Protein AF-A0A2M6USP8-F1 (afdb_monomer)

Organism: NCBI:txid85701

Sequence (99 aa):
MNKVLITTLLLCTGLITAG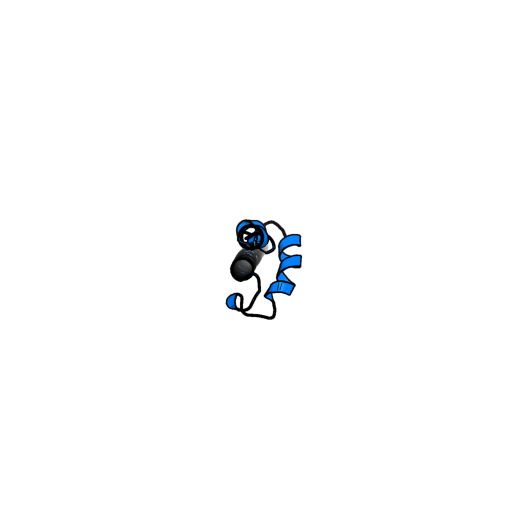CEKTHSVAEFKKDEKLRNEWTPKCMWKKPSETESPQNCENLGKAIDELGKESFQKYLNKYRTNDDKQKTKEQSEKKEDSN

InterPro domains:
  IPR047937 EexN-like lipoprotein [NF033894] (2-65)

pLDDT: mean 84.55, std 15.75, range [50.56, 98.25]

Structure (mmCIF, N/CA/C/O backbone):
data_AF-A0A2M6USP8-F1
#
_entry.id   AF-A0A2M6USP8-F1
#
loop_
_atom_site.group_PDB
_atom_site.id
_atom_site.type_symbol
_atom_site.label_atom_id
_atom_site.label_alt_id
_atom_site.label_comp_id
_atom_site.label_asym_id
_atom_site.label_entity_id
_atom_site.label_seq_id
_atom_site.pdbx_PDB_ins_code
_atom_site.Cartn_x
_atom_site.Cartn_y
_atom_site.Cartn_z
_atom_site.occupancy
_atom_site.B_iso_or_equiv
_atom_site.auth_seq_id
_atom_site.auth_comp_id
_atom_site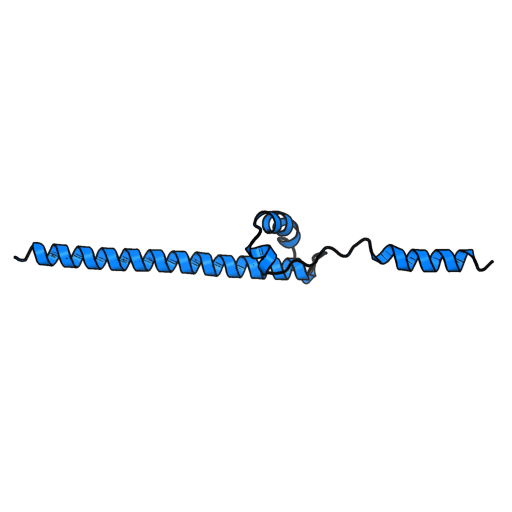.auth_asym_id
_atom_site.auth_atom_id
_atom_site.pdbx_PDB_model_num
ATOM 1 N N . MET A 1 1 ? 31.008 7.050 -48.299 1.00 59.72 1 MET A N 1
ATOM 2 C CA . MET A 1 1 ? 31.002 6.517 -46.919 1.00 59.72 1 MET A CA 1
ATOM 3 C C . MET A 1 1 ? 30.765 7.702 -45.992 1.00 59.72 1 MET A C 1
ATOM 5 O O . MET A 1 1 ? 31.549 8.624 -46.073 1.00 59.72 1 MET A O 1
ATOM 9 N N . ASN A 1 2 ? 29.599 7.766 -45.334 1.00 56.00 2 ASN A N 1
ATOM 10 C CA . ASN A 1 2 ? 29.157 8.764 -44.323 1.00 56.00 2 ASN A CA 1
ATOM 11 C C . ASN A 1 2 ? 27.645 8.610 -44.063 1.00 56.00 2 ASN A C 1
ATOM 13 O O . ASN A 1 2 ? 27.172 8.867 -42.964 1.00 56.00 2 ASN A O 1
ATOM 17 N N . LYS A 1 3 ? 26.887 8.119 -45.060 1.00 56.47 3 LYS A N 1
ATOM 18 C CA . LYS A 1 3 ? 25.437 7.879 -44.942 1.00 56.47 3 LYS A CA 1
ATOM 19 C C . LYS A 1 3 ? 25.087 6.801 -43.909 1.00 56.47 3 LYS A C 1
ATOM 21 O O . LYS A 1 3 ? 24.132 6.981 -43.169 1.00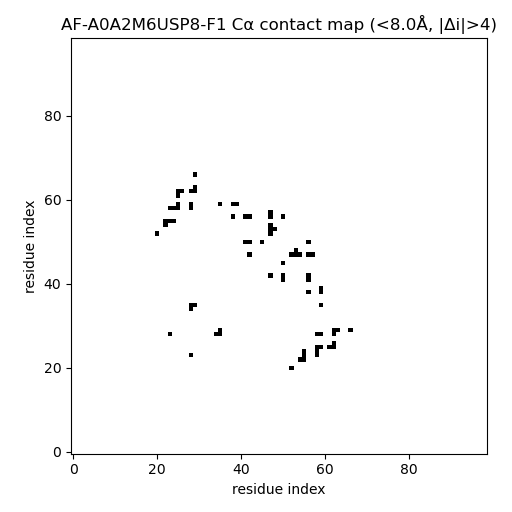 56.47 3 LYS A O 1
ATOM 26 N N . VAL A 1 4 ? 25.902 5.743 -43.821 1.00 62.28 4 VAL A N 1
ATOM 27 C CA . VAL A 1 4 ? 25.716 4.652 -42.848 1.00 62.28 4 VAL A CA 1
ATOM 28 C C . VAL A 1 4 ? 25.853 5.167 -41.412 1.00 62.28 4 VAL A C 1
ATOM 30 O O . VAL A 1 4 ? 25.013 4.856 -40.582 1.00 62.28 4 VAL A O 1
ATOM 33 N N . LEU A 1 5 ? 26.840 6.027 -41.131 1.00 61.28 5 LEU A N 1
ATOM 34 C CA . LEU A 1 5 ? 27.050 6.580 -39.786 1.00 61.28 5 LEU A CA 1
ATOM 35 C C . LEU A 1 5 ? 25.894 7.486 -39.336 1.00 61.28 5 LEU A C 1
ATOM 37 O O . LEU A 1 5 ? 25.483 7.413 -38.183 1.00 61.28 5 LEU A O 1
ATOM 41 N N . ILE A 1 6 ? 25.328 8.288 -40.246 1.00 61.09 6 ILE A N 1
ATOM 42 C CA . ILE A 1 6 ? 24.186 9.169 -39.943 1.00 61.09 6 ILE A CA 1
ATOM 43 C C . ILE A 1 6 ? 22.930 8.347 -39.619 1.00 61.09 6 ILE A C 1
ATOM 45 O O . ILE A 1 6 ? 22.214 8.671 -38.672 1.00 61.09 6 ILE A O 1
ATOM 49 N N . THR A 1 7 ? 22.679 7.254 -40.350 1.00 60.56 7 THR A N 1
ATOM 50 C CA . THR A 1 7 ? 21.545 6.363 -40.058 1.00 60.56 7 THR A CA 1
ATOM 51 C C . THR A 1 7 ? 21.705 5.629 -38.728 1.00 60.56 7 THR A C 1
ATOM 53 O O . THR A 1 7 ? 20.727 5.495 -37.997 1.00 60.56 7 THR A O 1
ATOM 56 N N . THR A 1 8 ? 22.923 5.215 -38.362 1.00 61.06 8 THR A N 1
ATOM 57 C CA . THR A 1 8 ? 23.177 4.571 -37.063 1.00 61.06 8 THR A CA 1
ATOM 58 C C . THR A 1 8 ? 22.999 5.551 -35.900 1.00 61.06 8 THR A C 1
ATOM 60 O O . THR A 1 8 ? 22.458 5.177 -34.865 1.00 61.06 8 THR A O 1
ATOM 63 N N . LEU A 1 9 ? 23.386 6.822 -36.071 1.00 60.41 9 LEU A N 1
ATOM 64 C CA . LEU A 1 9 ? 23.257 7.848 -35.030 1.00 60.41 9 LEU A CA 1
ATOM 65 C C . LEU A 1 9 ? 21.785 8.194 -34.721 1.00 60.41 9 LEU A C 1
ATOM 67 O O . LEU A 1 9 ? 21.419 8.325 -33.555 1.00 60.41 9 LEU A O 1
ATOM 71 N N . LEU A 1 10 ? 20.938 8.282 -35.756 1.00 60.47 10 LEU A N 1
ATOM 72 C CA . LEU A 1 10 ? 19.493 8.530 -35.625 1.00 60.47 10 LEU A CA 1
ATOM 73 C C . LEU A 1 10 ? 18.742 7.342 -35.003 1.00 60.47 10 LEU A C 1
ATOM 75 O O . LEU A 1 10 ? 17.829 7.544 -34.202 1.00 60.47 10 LEU A O 1
ATOM 79 N N . LEU A 1 11 ? 19.148 6.105 -35.313 1.00 56.31 11 LEU A N 1
ATOM 80 C CA . LEU A 1 11 ? 18.590 4.903 -34.682 1.00 56.31 11 LEU A CA 1
ATOM 81 C C . LEU A 1 11 ? 18.894 4.854 -33.176 1.00 56.31 11 LEU A C 1
ATOM 83 O O . LEU A 1 11 ? 18.020 4.481 -32.397 1.00 56.31 11 LEU A O 1
ATOM 87 N N . CYS A 1 12 ? 20.072 5.316 -32.742 1.00 56.66 12 CYS A N 1
ATOM 88 C CA . CYS A 1 12 ? 20.410 5.412 -31.318 1.00 56.66 12 CYS A CA 1
ATOM 89 C C . CYS A 1 12 ? 19.572 6.457 -30.565 1.00 56.66 12 CYS A C 1
ATOM 91 O O . CYS A 1 12 ? 19.339 6.290 -29.373 1.00 56.66 12 CYS A O 1
ATOM 93 N N . THR A 1 13 ? 19.088 7.512 -31.233 1.00 56.81 13 THR A N 1
ATOM 94 C CA . THR A 1 13 ? 18.210 8.511 -30.593 1.00 56.81 13 THR A CA 1
ATOM 95 C C . THR A 1 13 ? 16.761 8.019 -30.483 1.00 56.81 13 THR A C 1
ATOM 97 O O . THR A 1 13 ? 16.056 8.395 -29.552 1.00 56.81 13 THR A O 1
ATOM 100 N N . GLY A 1 14 ? 16.322 7.146 -31.401 1.00 52.22 14 GLY A N 1
ATOM 101 C CA . GLY A 1 14 ? 14.991 6.521 -31.381 1.00 52.22 14 GLY A CA 1
ATOM 102 C C . GLY A 1 14 ? 14.865 5.290 -30.472 1.00 52.22 14 GLY A C 1
ATOM 103 O O . GLY A 1 14 ? 13.758 4.925 -30.095 1.00 52.22 14 GLY A O 1
ATOM 104 N N . LEU A 1 15 ? 15.980 4.663 -30.084 1.00 52.34 15 LEU A N 1
ATOM 105 C CA . LEU A 1 15 ? 16.018 3.465 -29.227 1.00 52.34 15 LEU A CA 1
ATOM 106 C C . LEU A 1 15 ? 16.031 3.759 -27.716 1.00 52.34 15 LEU A C 1
ATOM 108 O O . LEU A 1 15 ? 16.086 2.826 -26.923 1.00 52.34 15 LEU A O 1
ATOM 112 N N . ILE A 1 16 ? 15.946 5.026 -27.294 1.00 54.31 16 ILE A N 1
ATOM 113 C CA . ILE A 1 16 ? 15.865 5.392 -25.865 1.00 54.31 16 ILE A CA 1
ATOM 114 C C . ILE A 1 16 ? 14.415 5.304 -25.344 1.00 54.31 16 ILE A C 1
ATOM 116 O O . ILE A 1 16 ? 14.177 5.337 -24.141 1.00 54.31 16 ILE A O 1
ATOM 120 N N . THR A 1 17 ? 13.414 5.125 -26.214 1.00 50.56 17 THR A N 1
ATOM 121 C CA . THR A 1 17 ? 12.007 5.044 -25.777 1.00 50.56 17 THR A CA 1
ATOM 122 C C . THR A 1 17 ? 11.565 3.647 -25.333 1.00 50.56 17 THR A C 1
ATOM 124 O O . THR A 1 17 ? 10.456 3.498 -24.823 1.00 50.56 17 THR A O 1
ATOM 127 N N . ALA A 1 18 ? 12.408 2.621 -25.480 1.00 52.22 18 ALA A N 1
ATOM 128 C CA . ALA A 1 18 ? 12.159 1.291 -24.927 1.00 52.22 18 ALA A CA 1
ATOM 129 C C . ALA A 1 18 ? 12.668 1.226 -23.476 1.00 52.22 18 ALA A C 1
ATOM 131 O O . ALA A 1 18 ? 13.727 0.665 -23.213 1.00 52.22 18 ALA A O 1
ATOM 132 N N . GLY A 1 19 ? 11.942 1.839 -22.534 1.00 51.66 19 GLY A N 1
ATOM 133 C CA . GLY A 1 19 ? 12.270 1.678 -21.110 1.00 51.66 19 GLY A CA 1
ATOM 134 C C . GLY A 1 19 ? 11.725 2.702 -20.115 1.00 51.66 19 GLY A C 1
ATOM 135 O O . GLY A 1 19 ? 11.950 2.524 -18.923 1.00 51.66 19 GLY A O 1
ATOM 136 N N . CYS A 1 20 ? 11.008 3.755 -20.524 1.00 62.34 20 CYS A N 1
ATOM 137 C CA . CYS A 1 20 ? 10.335 4.620 -19.546 1.00 62.34 20 CYS A CA 1
ATOM 138 C C . CYS A 1 20 ? 9.066 3.930 -19.027 1.00 62.34 20 CYS A C 1
ATOM 140 O O . CYS A 1 20 ? 7.966 4.163 -19.528 1.00 62.34 20 CYS A O 1
ATOM 142 N N . GLU A 1 21 ? 9.225 3.057 -18.030 1.00 76.06 21 GLU A N 1
ATOM 143 C CA . GLU A 1 21 ? 8.103 2.564 -17.232 1.00 76.06 21 GLU A CA 1
ATOM 144 C C . GLU A 1 21 ? 7.368 3.780 -16.640 1.00 76.06 21 GLU A C 1
ATOM 146 O O . GLU A 1 21 ? 7.994 4.721 -16.145 1.00 76.06 21 GLU A O 1
ATOM 151 N N . LYS A 1 22 ? 6.035 3.812 -16.757 1.00 88.62 22 LYS A N 1
ATOM 152 C CA . LYS A 1 22 ? 5.227 4.944 -16.288 1.00 88.62 22 LYS A CA 1
ATOM 153 C C . LYS A 1 22 ? 5.509 5.190 -14.804 1.00 88.62 22 LYS A C 1
ATOM 155 O O . LYS A 1 22 ? 5.372 4.280 -13.990 1.00 88.62 22 LYS A O 1
ATOM 160 N N . THR A 1 23 ? 5.815 6.432 -14.432 1.00 94.31 23 THR A N 1
ATOM 161 C CA . THR A 1 23 ? 5.844 6.820 -13.019 1.00 94.31 23 THR A CA 1
ATOM 162 C C . THR A 1 23 ? 4.414 6.926 -12.492 1.00 94.31 23 THR A C 1
ATOM 164 O O . THR A 1 23 ? 3.651 7.800 -12.903 1.00 94.31 23 THR A O 1
ATOM 167 N N . HIS A 1 24 ? 4.048 6.032 -11.583 1.00 96.62 24 HIS A N 1
ATOM 168 C CA . HIS A 1 24 ? 2.793 6.031 -10.850 1.00 96.62 24 HIS A CA 1
ATOM 169 C C . HIS A 1 24 ? 2.908 6.912 -9.607 1.00 96.62 24 HIS A C 1
ATOM 171 O O . HIS A 1 24 ? 3.870 6.839 -8.840 1.00 96.62 24 HIS A O 1
ATOM 177 N N . SER A 1 25 ? 1.905 7.752 -9.392 1.00 98.06 25 SER A N 1
ATOM 178 C CA . SER A 1 25 ? 1.784 8.593 -8.205 1.00 98.06 25 SER A CA 1
ATOM 179 C C . SER A 1 25 ? 1.357 7.790 -6.971 1.00 98.06 25 SER A C 1
ATOM 181 O O . SER A 1 25 ? 0.712 6.745 -7.069 1.00 98.06 25 SER A O 1
ATOM 183 N N . VAL A 1 26 ? 1.632 8.331 -5.780 1.00 98.25 26 VAL A N 1
ATOM 184 C CA . VAL A 1 26 ? 1.120 7.789 -4.504 1.00 98.25 26 VAL A CA 1
ATOM 185 C C . VAL A 1 26 ? -0.409 7.662 -4.539 1.00 98.25 26 VAL A C 1
ATOM 187 O O . VAL A 1 26 ? -0.964 6.655 -4.110 1.00 98.25 26 VAL A O 1
ATOM 190 N N . ALA A 1 27 ? -1.105 8.652 -5.106 1.00 98.25 27 ALA A N 1
ATOM 191 C CA . ALA A 1 27 ? -2.563 8.655 -5.196 1.00 98.25 27 ALA A CA 1
ATOM 192 C C . ALA A 1 27 ? -3.116 7.534 -6.095 1.00 98.25 27 ALA A C 1
ATOM 194 O O . ALA A 1 27 ? -4.158 6.965 -5.769 1.00 98.25 27 ALA A O 1
ATOM 195 N N . GLU A 1 28 ? -2.438 7.206 -7.200 1.00 98.00 28 GLU A N 1
ATOM 196 C CA . GLU A 1 28 ? -2.793 6.055 -8.042 1.00 98.00 28 GLU A CA 1
ATOM 197 C C . GLU A 1 28 ? -2.612 4.747 -7.267 1.00 98.00 28 GLU A C 1
ATOM 199 O O . GLU A 1 28 ? -3.552 3.956 -7.188 1.00 98.00 28 GLU A O 1
ATOM 204 N N . PHE A 1 29 ? -1.465 4.563 -6.601 1.00 98.19 29 PHE A N 1
ATOM 205 C CA . PHE A 1 29 ? -1.228 3.381 -5.771 1.00 98.19 29 PHE A CA 1
ATOM 206 C C . PHE A 1 29 ? -2.228 3.245 -4.623 1.00 98.19 29 PHE A C 1
ATOM 208 O O . PHE A 1 29 ? -2.647 2.134 -4.327 1.00 98.19 29 PHE A O 1
ATOM 215 N N . LYS A 1 30 ? -2.662 4.332 -3.975 1.00 98.25 30 LYS A N 1
ATOM 216 C CA . LYS A 1 30 ? -3.678 4.252 -2.908 1.00 98.25 30 LYS A CA 1
ATOM 217 C C . LYS A 1 30 ? -5.033 3.769 -3.426 1.00 98.25 30 LYS A C 1
ATOM 219 O O . LYS A 1 30 ? -5.706 2.995 -2.747 1.00 98.25 30 LYS A O 1
ATOM 224 N N . LYS A 1 31 ? -5.430 4.214 -4.620 1.00 98.06 31 LYS A N 1
ATOM 225 C CA . LYS A 1 31 ? -6.748 3.921 -5.202 1.00 98.06 31 LYS A CA 1
ATOM 226 C C . LYS A 1 31 ? -6.830 2.537 -5.841 1.00 98.06 31 LYS A C 1
ATOM 228 O O . LYS A 1 31 ? -7.885 1.917 -5.763 1.00 98.06 31 LYS A O 1
ATOM 233 N N . ASP A 1 32 ? -5.750 2.063 -6.455 1.00 97.81 32 ASP A N 1
ATOM 234 C CA . ASP A 1 32 ? -5.755 0.832 -7.246 1.00 97.81 32 ASP A CA 1
ATOM 235 C C . ASP A 1 32 ? -4.998 -0.302 -6.537 1.00 97.81 32 ASP A C 1
ATOM 237 O O . ASP A 1 32 ? -3.769 -0.333 -6.469 1.00 97.81 32 ASP A O 1
ATOM 241 N N . GLU A 1 33 ? -5.751 -1.259 -5.997 1.00 97.62 33 GLU A N 1
ATOM 242 C CA . GLU A 1 33 ? -5.194 -2.452 -5.359 1.00 97.62 33 GLU A CA 1
ATOM 243 C C . GLU A 1 33 ? -4.482 -3.377 -6.346 1.00 97.62 33 GLU A C 1
ATOM 245 O O . GLU A 1 33 ? -3.442 -3.943 -6.009 1.00 97.62 33 GLU A O 1
ATOM 250 N N . LYS A 1 34 ? -4.999 -3.506 -7.571 1.00 97.75 34 LYS A N 1
ATOM 251 C CA . LYS A 1 34 ? -4.386 -4.358 -8.591 1.00 97.75 34 LYS A CA 1
ATOM 252 C C . LYS A 1 34 ? -3.012 -3.814 -8.965 1.00 97.75 34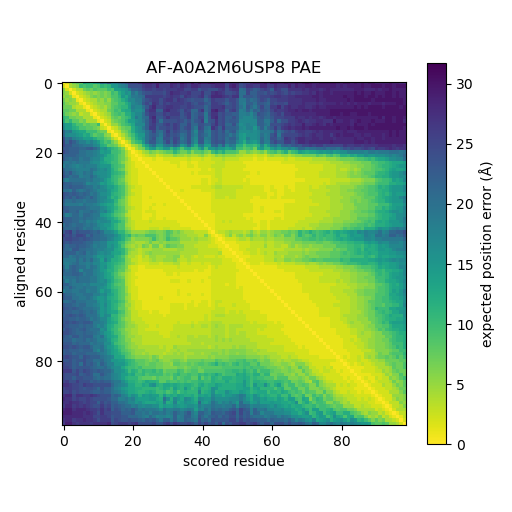 LYS A C 1
ATOM 254 O O . LYS A 1 34 ? -2.062 -4.588 -9.051 1.00 97.75 34 LYS A O 1
ATOM 259 N N . LEU A 1 35 ? -2.903 -2.493 -9.100 1.00 97.00 35 LEU A N 1
ATOM 260 C CA . LEU A 1 35 ? -1.631 -1.817 -9.329 1.00 97.00 35 LEU A CA 1
ATOM 261 C C . LEU A 1 35 ? -0.649 -2.074 -8.179 1.00 97.00 35 LEU A C 1
ATOM 263 O O . LEU A 1 35 ? 0.499 -2.425 -8.429 1.00 97.00 35 LEU A O 1
ATOM 267 N N . ARG A 1 36 ? -1.077 -1.972 -6.913 1.00 96.81 36 ARG A N 1
ATOM 268 C CA . ARG A 1 36 ? -0.194 -2.322 -5.784 1.00 96.81 36 ARG A CA 1
ATOM 269 C C . ARG A 1 36 ? 0.267 -3.773 -5.856 1.00 96.81 36 ARG A C 1
ATOM 271 O O . ARG A 1 36 ? 1.460 -4.015 -5.751 1.00 96.81 36 ARG A O 1
ATOM 278 N N . ASN A 1 37 ? -0.644 -4.713 -6.092 1.00 97.12 37 ASN A N 1
ATOM 279 C CA . ASN A 1 37 ? -0.326 -6.142 -6.133 1.00 97.12 37 ASN A CA 1
ATOM 280 C C . ASN A 1 37 ? 0.650 -6.499 -7.262 1.00 97.12 37 ASN A C 1
ATOM 282 O O . ASN A 1 37 ? 1.500 -7.366 -7.080 1.00 97.12 37 ASN A O 1
ATOM 286 N N . GLU A 1 38 ? 0.559 -5.822 -8.408 1.00 95.69 38 GLU A N 1
ATOM 287 C CA . GLU A 1 38 ? 1.522 -5.971 -9.504 1.00 95.69 38 GLU A CA 1
ATOM 288 C C . GLU A 1 38 ? 2.916 -5.451 -9.117 1.00 95.69 38 GLU A C 1
ATOM 290 O O . GLU A 1 38 ? 3.936 -6.051 -9.458 1.00 95.69 38 GLU A O 1
ATOM 295 N N . TRP A 1 39 ? 2.966 -4.336 -8.392 1.00 95.19 39 TRP A N 1
ATOM 296 C CA . TRP A 1 39 ? 4.206 -3.627 -8.087 1.00 95.19 39 TRP A CA 1
ATOM 297 C C . TRP A 1 39 ? 4.906 -4.103 -6.813 1.00 95.19 39 TRP A C 1
ATOM 299 O O . TRP A 1 39 ? 6.132 -4.040 -6.731 1.00 95.19 39 TRP A O 1
ATOM 309 N N . THR A 1 40 ? 4.174 -4.641 -5.839 1.00 95.38 40 THR A N 1
ATOM 310 C CA . THR A 1 40 ? 4.736 -5.217 -4.612 1.00 95.38 40 THR A CA 1
ATOM 311 C C . THR A 1 40 ? 5.871 -6.207 -4.891 1.00 95.38 40 THR A C 1
ATOM 313 O O . THR A 1 40 ? 6.964 -5.973 -4.374 1.00 95.38 40 THR A O 1
ATOM 316 N N . PRO A 1 41 ? 5.717 -7.258 -5.723 1.00 94.62 41 PRO A N 1
ATOM 317 C CA . PRO A 1 41 ? 6.806 -8.204 -5.971 1.00 94.62 41 PRO A CA 1
ATOM 318 C C . PRO A 1 41 ? 8.017 -7.570 -6.673 1.00 94.62 41 PRO A C 1
ATOM 320 O O . PRO A 1 41 ? 9.136 -8.038 -6.463 1.00 94.62 41 PRO A O 1
ATOM 323 N N . LYS A 1 42 ? 7.826 -6.490 -7.449 1.00 92.00 42 LYS A N 1
ATOM 324 C CA . LYS A 1 42 ? 8.924 -5.738 -8.087 1.00 92.00 42 LYS A CA 1
ATOM 325 C C . LYS A 1 42 ? 9.770 -4.962 -7.065 1.00 92.00 42 LYS A C 1
ATOM 327 O O . LYS A 1 42 ? 10.957 -4.743 -7.294 1.00 92.00 42 LYS A O 1
ATOM 332 N N . CYS A 1 43 ? 9.175 -4.573 -5.935 1.00 93.88 43 CYS A N 1
ATOM 333 C CA . CYS A 1 43 ? 9.801 -3.710 -4.930 1.00 93.88 43 CYS A CA 1
ATOM 334 C C . CYS A 1 43 ? 10.215 -4.431 -3.634 1.00 93.88 43 CYS A C 1
ATOM 336 O O . CYS A 1 43 ? 11.082 -3.939 -2.921 1.00 93.88 43 CYS A O 1
ATOM 338 N N . MET A 1 44 ? 9.613 -5.580 -3.302 1.00 86.62 44 MET A N 1
ATOM 339 C CA . MET A 1 44 ? 9.663 -6.170 -1.950 1.00 86.62 44 MET A CA 1
ATOM 340 C C . MET A 1 44 ? 11.055 -6.624 -1.481 1.00 86.62 44 MET A C 1
ATOM 342 O O . MET A 1 44 ? 11.312 -6.667 -0.281 1.00 86.62 44 MET A O 1
ATOM 346 N N . TRP A 1 45 ? 11.952 -6.975 -2.405 1.00 85.38 45 TRP A N 1
ATOM 347 C CA . TRP A 1 45 ? 13.218 -7.648 -2.079 1.00 85.38 45 TRP A CA 1
ATOM 348 C C . TRP A 1 45 ? 14.456 -6.755 -2.150 1.00 85.38 45 TRP A C 1
ATOM 350 O O . TRP A 1 45 ? 15.566 -7.225 -1.912 1.00 85.38 45 TRP A O 1
ATOM 360 N N . LYS A 1 46 ? 14.288 -5.485 -2.515 1.00 86.69 46 LYS A N 1
ATOM 361 C CA . LYS A 1 46 ? 15.389 -4.552 -2.763 1.00 86.69 46 LYS A CA 1
ATOM 362 C C . LYS A 1 46 ? 15.059 -3.195 -2.166 1.00 86.69 46 LYS A C 1
ATOM 364 O O . LYS A 1 46 ? 13.892 -2.826 -2.054 1.00 86.69 46 LYS A O 1
ATOM 369 N N . LYS A 1 47 ? 16.083 -2.409 -1.828 1.00 86.12 47 LYS A N 1
ATOM 370 C CA . LYS A 1 47 ? 15.848 -0.981 -1.568 1.00 86.12 47 LYS A CA 1
ATOM 371 C C . LYS A 1 47 ? 15.308 -0.340 -2.851 1.00 86.12 47 LYS A C 1
ATOM 373 O O . LYS A 1 47 ? 15.768 -0.729 -3.923 1.00 86.12 47 LYS A O 1
ATOM 378 N N . PRO A 1 48 ? 14.412 0.665 -2.791 1.00 85.31 48 PRO A N 1
ATOM 379 C CA . PRO A 1 48 ? 13.903 1.326 -3.994 1.00 85.31 48 PRO A CA 1
ATOM 380 C C . PRO A 1 48 ? 15.017 1.756 -4.959 1.00 85.31 48 PRO A C 1
ATOM 382 O O . PRO A 1 48 ? 14.929 1.496 -6.153 1.00 85.31 48 PRO A O 1
ATOM 385 N N . SER A 1 49 ? 16.124 2.293 -4.435 1.00 86.06 49 SER A N 1
ATOM 386 C CA . SER A 1 49 ? 17.312 2.695 -5.204 1.00 86.06 49 SER A CA 1
ATOM 387 C C . SER A 1 49 ? 18.006 1.570 -5.987 1.00 86.06 49 SER A C 1
ATOM 389 O O . SER A 1 49 ? 18.817 1.853 -6.857 1.00 86.06 49 SER A O 1
ATOM 391 N N . GLU A 1 50 ? 17.732 0.308 -5.662 1.00 88.69 50 GLU A N 1
ATOM 392 C CA . GLU A 1 50 ? 18.319 -0.890 -6.279 1.00 88.69 50 GLU A CA 1
ATOM 393 C C . GLU A 1 50 ? 17.335 -1.587 -7.245 1.00 88.69 50 GLU A C 1
ATOM 395 O O . GLU A 1 50 ? 17.626 -2.662 -7.780 1.00 88.69 50 GLU A O 1
ATOM 400 N N . THR A 1 51 ? 16.150 -1.001 -7.448 1.00 88.31 51 THR A N 1
ATOM 401 C CA . THR A 1 51 ? 15.125 -1.497 -8.377 1.00 88.31 51 THR A CA 1
ATOM 402 C C . THR A 1 51 ? 15.231 -0.821 -9.740 1.00 88.31 51 THR A C 1
ATOM 404 O O . THR A 1 51 ? 15.802 0.259 -9.868 1.00 88.31 51 THR A O 1
ATOM 407 N N . GLU A 1 52 ? 14.635 -1.438 -10.761 1.00 87.06 52 GLU A N 1
ATOM 408 C CA . GLU A 1 52 ? 14.529 -0.851 -12.106 1.00 87.06 52 GLU A CA 1
ATOM 409 C C . GLU A 1 52 ? 13.633 0.399 -12.129 1.00 87.06 52 GLU A C 1
ATOM 411 O O . GLU A 1 52 ? 13.730 1.216 -13.040 1.00 87.06 52 GLU A O 1
ATOM 416 N N . SER A 1 53 ? 12.803 0.588 -11.095 1.00 89.88 53 SER A N 1
ATOM 417 C CA . SER A 1 53 ? 11.861 1.700 -10.995 1.00 89.88 53 SER A CA 1
ATOM 418 C C . SER A 1 53 ? 11.843 2.322 -9.586 1.00 89.88 53 SER A C 1
ATOM 420 O O . SER A 1 53 ? 10.855 2.201 -8.847 1.00 89.88 53 SER A O 1
ATOM 422 N N . PRO A 1 54 ? 12.926 3.023 -9.183 1.00 92.69 54 PRO A N 1
ATOM 423 C CA . PRO A 1 54 ? 13.082 3.519 -7.816 1.00 92.69 54 PRO A CA 1
ATOM 424 C C . PRO A 1 54 ? 11.949 4.426 -7.351 1.00 92.69 54 PRO A C 1
ATOM 426 O O . PRO A 1 54 ? 11.450 4.272 -6.236 1.00 92.69 54 PRO A O 1
ATOM 429 N N . GLN A 1 55 ? 11.497 5.336 -8.220 1.00 94.75 55 GLN A N 1
ATOM 430 C CA . GLN A 1 55 ? 10.443 6.285 -7.872 1.00 94.75 55 GLN A CA 1
ATOM 431 C C . GLN A 1 55 ? 9.099 5.590 -7.632 1.00 94.75 55 GLN A C 1
ATOM 433 O O . GLN A 1 55 ? 8.361 5.978 -6.727 1.00 94.75 55 GLN A O 1
ATOM 438 N N . ASN A 1 56 ? 8.784 4.550 -8.406 1.00 95.44 56 ASN A N 1
ATOM 439 C CA . ASN A 1 56 ? 7.549 3.794 -8.226 1.00 95.44 56 ASN A CA 1
ATOM 440 C C . ASN A 1 56 ? 7.586 2.945 -6.961 1.00 95.44 56 ASN A C 1
ATOM 442 O O . ASN A 1 56 ? 6.590 2.908 -6.244 1.00 95.44 56 ASN A O 1
ATOM 446 N N . CYS A 1 57 ? 8.727 2.339 -6.629 1.00 96.25 57 CYS A N 1
ATOM 447 C CA . CYS A 1 57 ? 8.873 1.626 -5.364 1.00 96.25 57 CYS A CA 1
ATOM 448 C C . CYS A 1 57 ? 8.815 2.562 -4.149 1.00 96.25 57 CYS A C 1
ATOM 450 O O . CYS A 1 57 ? 8.212 2.211 -3.135 1.00 96.25 57 CYS A O 1
ATOM 452 N N . GLU A 1 58 ? 9.357 3.779 -4.255 1.00 96.38 58 GLU A N 1
ATOM 453 C CA . GLU A 1 58 ? 9.202 4.805 -3.220 1.00 96.38 58 GLU A CA 1
ATOM 454 C C . GLU A 1 58 ? 7.733 5.242 -3.068 1.00 96.38 58 GLU A C 1
ATOM 456 O O . GLU A 1 58 ? 7.211 5.317 -1.954 1.00 96.38 58 GLU A O 1
ATOM 461 N N . ASN A 1 59 ? 7.039 5.490 -4.183 1.00 97.56 59 ASN A N 1
ATOM 462 C CA . ASN A 1 59 ? 5.637 5.907 -4.173 1.00 97.56 59 ASN A CA 1
ATOM 463 C C . ASN A 1 59 ? 4.703 4.799 -3.668 1.00 97.56 59 ASN A C 1
ATOM 465 O O . ASN A 1 59 ? 3.773 5.091 -2.914 1.00 97.56 59 ASN A O 1
ATOM 469 N N . LEU A 1 60 ? 4.964 3.540 -4.034 1.00 97.06 60 LEU A N 1
ATOM 470 C CA . LEU A 1 60 ? 4.255 2.375 -3.510 1.00 97.06 60 LEU A CA 1
ATOM 471 C C . LEU A 1 60 ? 4.433 2.268 -1.992 1.00 97.06 60 LEU A C 1
ATOM 473 O O . LEU A 1 60 ? 3.444 2.106 -1.279 1.00 97.06 60 LEU A O 1
ATOM 477 N N . GLY A 1 61 ? 5.669 2.399 -1.497 1.00 96.06 61 GLY A N 1
ATOM 478 C CA . GLY A 1 61 ? 5.962 2.371 -0.063 1.00 96.06 61 GLY A CA 1
ATOM 479 C C . GLY A 1 61 ? 5.184 3.444 0.701 1.00 96.06 61 GLY A C 1
ATOM 480 O O . GLY A 1 61 ? 4.468 3.129 1.650 1.00 96.06 61 GLY A O 1
ATOM 481 N N . LYS A 1 62 ? 5.219 4.696 0.222 1.00 98.06 62 LYS A N 1
ATOM 482 C CA . LYS A 1 62 ? 4.431 5.801 0.800 1.00 98.06 62 LYS A CA 1
ATOM 483 C C . LYS A 1 62 ? 2.927 5.509 0.790 1.00 98.06 62 LYS A C 1
ATOM 485 O O . LYS A 1 62 ? 2.251 5.748 1.787 1.00 98.06 62 LYS A O 1
ATOM 490 N N . ALA A 1 63 ? 2.401 4.966 -0.309 1.00 98.12 63 ALA A N 1
ATOM 491 C CA . ALA A 1 63 ? 0.985 4.629 -0.422 1.00 98.12 63 ALA A CA 1
ATOM 492 C C . ALA A 1 63 ? 0.555 3.551 0.587 1.00 98.12 63 ALA A C 1
ATOM 494 O O . ALA A 1 63 ? -0.498 3.690 1.210 1.00 98.12 63 ALA A O 1
ATOM 495 N N . ILE A 1 64 ? 1.362 2.499 0.768 1.00 96.81 64 ILE A N 1
ATOM 496 C CA . ILE A 1 64 ? 1.099 1.432 1.745 1.00 96.81 64 ILE A CA 1
ATOM 497 C C . ILE A 1 64 ? 1.142 1.986 3.174 1.00 96.81 64 ILE A C 1
ATOM 499 O O . ILE A 1 64 ? 0.231 1.707 3.953 1.00 96.81 64 ILE A O 1
ATOM 503 N N . ASP A 1 65 ? 2.134 2.816 3.503 1.00 97.56 65 ASP A N 1
ATOM 504 C CA . ASP A 1 65 ? 2.249 3.451 4.821 1.00 97.56 65 ASP A CA 1
ATOM 505 C C . ASP A 1 65 ? 1.041 4.340 5.146 1.00 97.56 65 ASP A C 1
ATOM 507 O O . ASP A 1 65 ? 0.505 4.296 6.257 1.00 97.56 65 ASP A O 1
ATOM 511 N N . GLU A 1 66 ? 0.590 5.153 4.187 1.00 98.12 66 GLU A N 1
ATOM 512 C CA . GLU A 1 66 ? -0.598 5.994 4.353 1.00 98.12 66 GLU A CA 1
ATOM 513 C C . GLU A 1 66 ? -1.870 5.158 4.538 1.00 98.12 66 GLU A C 1
ATOM 515 O O . GLU A 1 66 ? -2.629 5.411 5.474 1.00 98.12 66 GLU A O 1
ATOM 520 N N . LEU A 1 67 ? -2.078 4.125 3.713 1.00 97.56 67 LEU A N 1
ATOM 521 C CA . LEU A 1 67 ? -3.213 3.205 3.853 1.00 97.56 67 LEU A CA 1
ATOM 522 C C . LEU A 1 67 ? -3.189 2.464 5.196 1.00 97.56 67 LEU A C 1
ATOM 524 O O . LEU A 1 67 ? -4.237 2.269 5.819 1.00 97.56 67 LEU A O 1
ATOM 528 N N . GLY A 1 68 ? -2.003 2.067 5.661 1.00 96.81 68 GLY A N 1
ATOM 529 C CA . GLY A 1 68 ? -1.806 1.442 6.965 1.00 96.81 68 GLY A CA 1
ATOM 530 C C . GLY A 1 68 ? -2.208 2.376 8.104 1.00 96.81 68 GLY A C 1
ATOM 531 O O . GLY A 1 68 ? -2.979 1.982 8.981 1.00 96.81 68 GLY A O 1
ATOM 532 N N . LYS A 1 69 ? -1.770 3.641 8.059 1.00 97.56 69 LYS A N 1
ATOM 533 C CA . LYS A 1 69 ? -2.158 4.674 9.035 1.00 97.56 69 LYS A CA 1
ATOM 534 C C . LYS A 1 69 ? -3.662 4.928 9.025 1.00 97.56 69 LYS A C 1
ATOM 536 O O . LYS A 1 69 ? -4.273 4.946 10.089 1.00 97.56 69 LYS A O 1
ATOM 541 N N . GLU A 1 70 ? -4.270 5.086 7.851 1.00 95.81 70 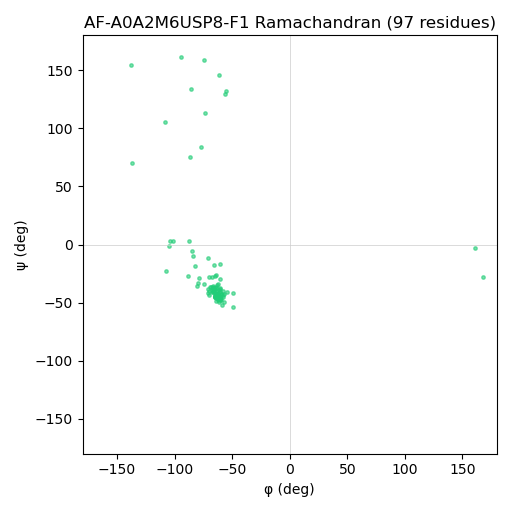GLU A N 1
ATOM 542 C CA . GLU A 1 70 ? -5.720 5.280 7.707 1.00 95.81 70 GLU A CA 1
ATOM 543 C C . GLU A 1 70 ? -6.506 4.097 8.291 1.00 95.81 70 GLU A C 1
ATOM 545 O O . GLU A 1 70 ? -7.443 4.282 9.073 1.00 95.81 70 GLU A O 1
ATOM 550 N N . SER A 1 71 ? -6.083 2.873 7.970 1.00 95.56 71 SER A N 1
ATOM 551 C CA . SER A 1 71 ? -6.701 1.640 8.467 1.00 95.56 71 SER A CA 1
ATOM 552 C C . SER A 1 71 ? -6.578 1.518 9.986 1.00 95.56 71 SER A C 1
ATOM 554 O O . SER A 1 71 ? -7.557 1.202 10.667 1.00 95.56 71 SER A O 1
ATOM 556 N N . PHE A 1 72 ? -5.403 1.831 10.532 1.00 97.00 72 PHE A N 1
ATOM 557 C CA . PHE A 1 72 ? -5.154 1.819 11.969 1.00 97.00 72 PHE A CA 1
ATOM 558 C C . PHE A 1 72 ? -5.984 2.877 12.708 1.00 97.00 72 PHE A C 1
ATOM 560 O O . PHE A 1 72 ? -6.638 2.568 13.702 1.00 97.00 72 PHE A O 1
ATOM 567 N N . GLN A 1 73 ? -6.052 4.107 12.193 1.00 97.00 73 GLN A N 1
ATOM 568 C CA . GLN A 1 73 ? -6.885 5.168 12.771 1.00 97.00 73 GLN A CA 1
ATOM 569 C C . GLN A 1 73 ? -8.373 4.802 12.745 1.00 97.00 73 GLN A C 1
ATOM 571 O O . GLN A 1 73 ? -9.087 4.988 13.731 1.00 97.00 73 GLN A O 1
ATOM 576 N N . LYS A 1 74 ? -8.852 4.211 11.644 1.00 96.62 74 LYS A N 1
ATOM 577 C CA . LYS A 1 74 ? -10.225 3.700 11.546 1.00 96.62 74 LYS A CA 1
ATOM 578 C C . LYS A 1 74 ? -10.505 2.630 12.603 1.00 96.62 74 LYS A C 1
ATOM 580 O O . LYS A 1 74 ? -11.569 2.651 13.224 1.00 96.62 74 LYS A O 1
ATOM 585 N N . TYR A 1 75 ? -9.559 1.719 12.820 1.00 95.56 75 TYR A N 1
ATOM 586 C CA . TYR A 1 75 ? -9.655 0.704 13.863 1.00 95.56 75 TYR A CA 1
ATOM 587 C C . TYR A 1 75 ? -9.735 1.330 15.264 1.00 95.56 75 TYR A C 1
ATOM 589 O O . TYR A 1 75 ? -10.666 1.023 16.009 1.00 95.56 75 TYR A O 1
ATOM 597 N N . LEU A 1 76 ? -8.833 2.259 15.595 1.00 96.69 76 LEU A N 1
ATOM 598 C CA . LEU A 1 76 ? -8.824 2.953 16.888 1.00 96.69 76 LEU A CA 1
ATOM 599 C C . LEU A 1 76 ? -10.121 3.724 17.151 1.00 96.69 76 LEU A C 1
ATOM 601 O O . LEU A 1 76 ? -10.682 3.643 18.242 1.00 96.69 76 LEU A O 1
ATOM 605 N N . ASN A 1 77 ? -10.644 4.424 16.143 1.00 95.88 77 ASN A N 1
ATOM 606 C CA . ASN A 1 77 ? -11.906 5.151 16.263 1.00 95.88 77 ASN A CA 1
ATOM 607 C C . ASN A 1 77 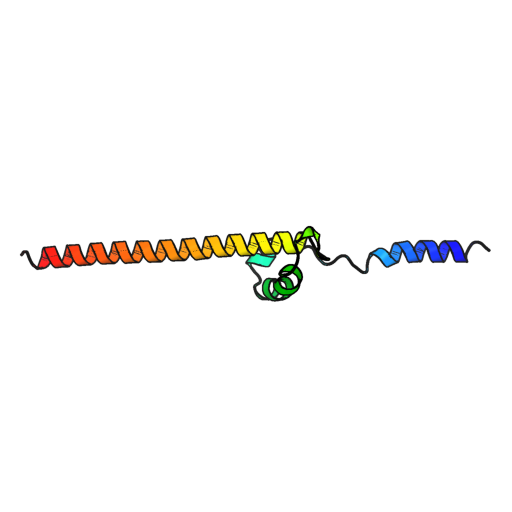? -13.086 4.214 16.532 1.00 95.88 77 ASN A C 1
ATOM 609 O O . ASN A 1 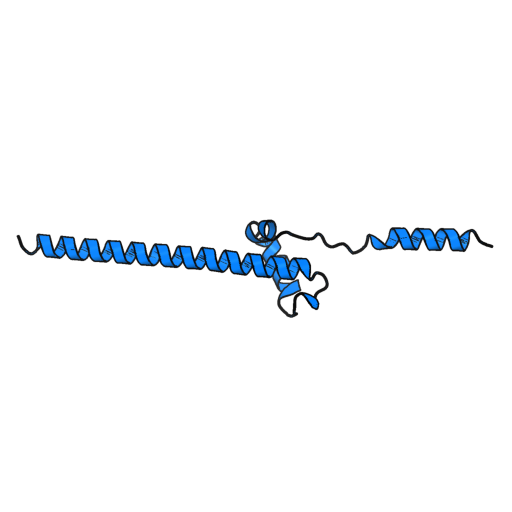77 ? -13.948 4.524 17.357 1.00 95.88 77 ASN A O 1
ATOM 613 N N . LYS A 1 78 ? -13.118 3.048 15.875 1.00 94.50 78 LYS A N 1
ATOM 614 C CA . LYS A 1 78 ? -14.136 2.025 16.135 1.00 94.50 78 LYS A CA 1
ATOM 615 C C . LYS A 1 78 ? -14.008 1.468 17.552 1.00 94.50 78 LYS A C 1
ATOM 617 O O . LYS A 1 78 ? -15.017 1.337 18.238 1.00 94.50 78 LYS A O 1
ATOM 622 N N . TYR A 1 79 ? -12.785 1.182 17.989 1.00 93.62 79 TYR A N 1
ATOM 623 C CA . TYR A 1 79 ? -12.505 0.694 19.336 1.00 93.62 79 TYR A CA 1
ATOM 624 C C . TYR A 1 79 ? -12.978 1.688 20.406 1.00 93.62 79 TYR A C 1
ATOM 626 O O . TYR A 1 79 ? -13.786 1.323 21.255 1.00 93.62 79 TYR A O 1
ATOM 634 N N . ARG A 1 80 ? -12.576 2.963 20.300 1.00 94.50 80 ARG A N 1
ATOM 635 C CA . ARG A 1 80 ? -13.002 4.031 21.219 1.00 94.50 80 ARG A CA 1
ATOM 636 C C . ARG A 1 80 ? -14.522 4.188 21.254 1.00 94.50 80 ARG A C 1
ATOM 638 O O . ARG A 1 80 ? -15.110 4.257 22.322 1.00 94.50 80 ARG A O 1
ATOM 645 N N . THR A 1 81 ? -15.166 4.183 20.087 1.00 92.94 81 THR A N 1
ATOM 646 C CA . THR A 1 81 ? -16.631 4.295 19.993 1.00 92.94 81 THR A CA 1
ATOM 647 C C . THR A 1 81 ? -17.342 3.144 20.707 1.00 92.94 81 THR A C 1
ATOM 649 O O . THR A 1 81 ? -18.391 3.348 21.315 1.00 92.94 81 THR A O 1
ATOM 652 N N . ASN A 1 82 ? -16.804 1.927 20.617 1.00 92.00 82 ASN A N 1
ATOM 653 C CA . ASN A 1 82 ? -17.377 0.765 21.290 1.00 92.00 82 ASN A CA 1
ATOM 654 C C . ASN A 1 82 ? -17.186 0.837 22.811 1.00 92.00 82 ASN A C 1
ATOM 656 O O . ASN A 1 82 ? -18.133 0.553 23.539 1.00 92.00 82 ASN A O 1
ATOM 660 N N . ASP A 1 83 ? -16.008 1.263 23.272 1.00 91.62 83 ASP A N 1
ATOM 661 C CA . ASP A 1 83 ? -15.713 1.485 24.694 1.00 91.62 83 ASP A CA 1
ATOM 662 C C . ASP A 1 83 ? -16.642 2.553 25.307 1.00 91.62 83 ASP A C 1
ATOM 664 O O . ASP A 1 83 ? -17.285 2.315 26.329 1.00 91.62 83 ASP A O 1
ATOM 668 N N . ASP A 1 84 ? -16.817 3.692 24.627 1.00 92.00 84 ASP A N 1
ATOM 669 C CA . ASP A 1 84 ? -17.714 4.774 25.060 1.00 92.00 84 ASP A CA 1
ATOM 670 C C . ASP A 1 84 ? -19.180 4.302 25.158 1.00 92.00 84 ASP A C 1
ATOM 672 O O . ASP A 1 84 ? -19.900 4.625 26.111 1.00 92.00 84 ASP A O 1
ATOM 676 N N . LYS A 1 85 ? -19.634 3.490 24.191 1.00 91.06 85 LYS A N 1
ATOM 677 C CA . LYS A 1 85 ? -20.977 2.885 24.206 1.00 91.06 85 LYS A CA 1
ATOM 678 C C . LYS A 1 85 ? -21.154 1.914 25.369 1.00 91.06 85 LYS A C 1
ATOM 680 O O . LYS A 1 85 ? -22.199 1.947 26.017 1.00 91.06 85 LYS A O 1
ATOM 685 N N . GLN A 1 86 ? -20.159 1.070 25.638 1.00 89.62 86 GLN A N 1
ATOM 686 C CA . GLN A 1 86 ? -20.210 0.119 26.746 1.00 89.62 86 GLN A CA 1
ATOM 687 C C . GLN A 1 86 ? -20.299 0.849 28.089 1.00 89.62 86 GLN A C 1
ATOM 689 O O . GLN A 1 86 ? -21.199 0.565 28.875 1.00 89.62 86 GLN A O 1
ATOM 694 N N . LYS A 1 87 ? -19.447 1.857 28.311 1.00 89.06 87 LYS A N 1
ATOM 695 C CA . LYS A 1 87 ? -19.480 2.684 29.528 1.00 89.06 87 LYS A CA 1
ATOM 696 C C . LYS A 1 87 ? -20.827 3.372 29.727 1.00 89.06 87 LYS A C 1
ATOM 698 O O . LYS A 1 87 ? -21.326 3.431 30.847 1.00 89.06 87 LYS A O 1
ATOM 703 N N . THR A 1 88 ? -21.430 3.872 28.648 1.00 88.88 88 THR A N 1
ATOM 704 C CA . THR A 1 88 ? -22.756 4.506 28.705 1.00 88.88 88 THR A CA 1
ATOM 705 C C . THR A 1 88 ? -23.833 3.500 29.120 1.00 88.88 88 THR A C 1
ATOM 707 O O . THR A 1 88 ? -24.659 3.817 29.972 1.00 88.88 88 THR A O 1
ATOM 710 N N . LYS A 1 89 ? -23.792 2.279 28.570 1.00 89.06 89 LYS A N 1
ATOM 711 C CA . LYS A 1 89 ? -24.733 1.201 28.900 1.00 89.06 89 LYS A CA 1
ATOM 712 C C . LYS A 1 89 ? -24.600 0.737 30.357 1.00 89.06 89 LYS A C 1
ATOM 714 O O . LYS A 1 89 ? -25.597 0.648 31.063 1.00 89.06 89 LYS A O 1
ATOM 719 N N . GLU A 1 90 ? -23.376 0.532 30.838 1.00 85.94 90 GLU A N 1
ATOM 720 C CA . GLU A 1 90 ? -23.130 0.163 32.240 1.00 85.94 90 GLU A CA 1
ATOM 721 C C . GLU A 1 90 ? -23.608 1.252 33.217 1.00 85.94 90 GLU A C 1
ATOM 723 O O . GLU A 1 90 ? -24.055 0.9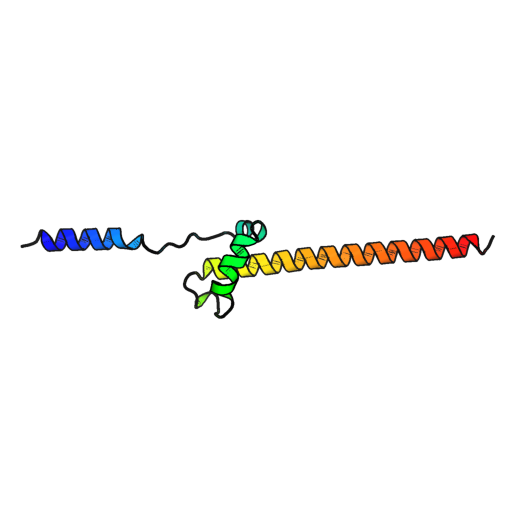56 34.325 1.00 85.94 90 GLU A O 1
ATOM 728 N N . GLN A 1 91 ? -23.517 2.529 32.830 1.00 84.06 91 GLN A N 1
ATOM 729 C CA . GLN A 1 91 ? -24.027 3.637 33.640 1.00 84.06 91 GLN A CA 1
ATOM 730 C C . GLN A 1 91 ? -25.555 3.744 33.627 1.00 84.06 91 GLN A C 1
ATOM 732 O O . GLN A 1 91 ? -26.116 4.164 34.639 1.00 84.06 91 GLN A O 1
ATOM 737 N N . SER A 1 92 ? -26.231 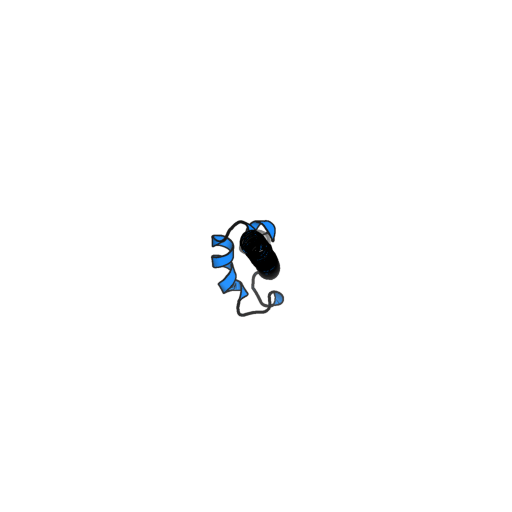3.410 32.521 1.00 82.50 92 SER A N 1
ATOM 738 C CA . SER A 1 92 ? -27.698 3.372 32.488 1.00 82.50 92 SER A CA 1
ATOM 739 C C . SER A 1 92 ? -28.248 2.213 33.314 1.00 82.50 92 SER A C 1
ATOM 741 O O . SER A 1 92 ? -29.143 2.440 34.118 1.00 82.50 92 SER A O 1
ATOM 743 N N . GLU A 1 93 ? -27.652 1.022 33.205 1.00 84.06 93 GLU A N 1
ATOM 744 C CA . GLU A 1 93 ? -28.070 -0.166 33.969 1.00 84.06 93 GLU A CA 1
ATOM 745 C C . GLU A 1 93 ? -27.929 0.073 35.483 1.00 84.06 93 GLU A C 1
ATOM 747 O O . GLU A 1 93 ? -28.883 -0.099 36.234 1.00 84.06 93 GLU A O 1
ATOM 752 N N . LYS A 1 94 ? -26.800 0.639 35.938 1.00 77.75 94 LYS A N 1
ATOM 753 C CA . LYS A 1 94 ? -26.610 1.001 37.359 1.00 77.75 94 LYS A CA 1
ATOM 754 C C . LYS A 1 94 ? -27.619 2.027 37.888 1.00 77.75 94 LYS A C 1
ATOM 756 O O . LYS A 1 94 ? -27.889 2.045 39.087 1.00 77.75 94 LYS A O 1
ATOM 761 N N . LYS A 1 95 ? -28.124 2.925 37.033 1.00 73.62 95 LYS A N 1
ATOM 762 C CA . LYS A 1 95 ? -29.130 3.930 37.416 1.00 73.62 95 LYS A CA 1
ATOM 763 C C . LYS A 1 95 ? -30.538 3.342 37.477 1.00 73.62 95 LYS A C 1
ATOM 765 O O . LYS A 1 95 ? -31.316 3.799 38.305 1.00 73.62 95 LYS A O 1
ATOM 770 N N . GLU A 1 96 ? -30.855 2.369 36.627 1.00 68.69 96 GLU A N 1
ATOM 771 C CA . GLU A 1 96 ? -32.129 1.643 36.671 1.00 68.69 96 GLU A CA 1
ATOM 772 C C . GLU A 1 96 ? -32.208 0.725 37.897 1.00 68.69 96 GLU A C 1
ATOM 774 O O . GLU A 1 96 ? -33.226 0.737 38.575 1.00 68.69 96 GLU A O 1
ATOM 779 N N . ASP A 1 97 ? -31.115 0.045 38.263 1.00 68.44 97 ASP A N 1
ATOM 780 C CA . ASP A 1 97 ? -31.058 -0.832 39.449 1.00 68.44 97 ASP A CA 1
ATOM 781 C C . ASP A 1 97 ? -31.088 -0.080 40.801 1.00 68.44 97 ASP A C 1
ATOM 783 O O . ASP A 1 97 ? -31.205 -0.699 41.858 1.00 68.44 97 ASP A O 1
ATOM 787 N N . SER A 1 98 ? -30.930 1.249 40.790 1.00 67.75 98 SER A N 1
ATOM 788 C CA . SER A 1 98 ? -30.896 2.093 41.999 1.00 67.75 98 SER A CA 1
ATOM 789 C C . SER A 1 98 ? -32.211 2.844 42.281 1.00 67.75 98 SER A C 1
ATOM 791 O O . SER A 1 98 ? -32.243 3.638 43.223 1.00 67.75 98 SER A O 1
ATOM 793 N N . ASN A 1 99 ? -33.261 2.631 41.476 1.00 53.56 99 ASN A N 1
ATOM 794 C CA . ASN A 1 99 ? -34.614 3.190 41.648 1.00 53.56 99 ASN A CA 1
ATOM 795 C C . ASN A 1 99 ? -35.612 2.104 42.062 1.00 53.56 99 ASN A C 1
ATOM 797 O O . ASN A 1 99 ? -36.564 2.454 42.796 1.00 53.56 99 ASN A O 1
#

Radius of gyration: 27.55 Å; Cα contacts (8 Å, |Δi|>4): 39; chains: 1; bounding box: 66×17×89 Å

Solvent-accessible surface area (backbone atoms only — not comparable to full-atom values): 5738 Å² total; per-residue (Å²): 141,61,68,67,60,55,55,55,54,54,51,59,68,65,59,64,71,80,69,76,73,80,82,56,50,38,69,55,39,60,73,32,64,68,59,39,64,66,46,44,76,72,36,73,88,49,59,36,88,74,38,100,52,31,68,39,35,48,22,44,51,53,21,52,53,51,52,50,50,54,51,48,51,54,49,52,54,51,51,51,53,51,52,55,50,50,56,52,50,57,54,50,53,58,56,61,78,72,111

Secondary structure (DSSP, 8-state):
--HHHHHHHHHHHHGGGS-------HHHHHH-HHHHHHHHHHHTTS-GGGSS-HHHHHHHHHHHHHHHHHHHHHHHHHHHHHHHHHHHHHHHHHHHTT-

Mean predicted aligned error: 10.94 Å

Foldseek 3Di:
DCVVVVVVVVVVVVVVPVQPDDQDALVNLLVDPVVLVVCCVQQVPDQLVPGSHSNNSVSSVVNVVVVVVVVVVVVVVVVVVVVVVVVVVVVVVVVVVVD